Protein AF-A0A7V9KX19-F1 (afdb_monomer)

Structure (mmCIF, N/CA/C/O backbone):
data_AF-A0A7V9KX19-F1
#
_entry.id   AF-A0A7V9KX19-F1
#
loop_
_atom_site.group_PDB
_atom_site.id
_atom_site.type_symbol
_atom_site.label_atom_id
_atom_site.label_alt_id
_atom_site.label_comp_id
_atom_site.label_asym_id
_atom_site.label_entity_id
_atom_site.label_seq_id
_atom_site.pdbx_PDB_ins_code
_atom_site.Cartn_x
_atom_site.Cartn_y
_atom_site.Cartn_z
_atom_site.occupancy
_atom_site.B_iso_or_equiv
_atom_site.auth_seq_id
_atom_site.auth_comp_id
_atom_site.auth_asym_id
_atom_site.auth_atom_id
_atom_site.pdbx_PDB_model_num
ATOM 1 N N . GLY A 1 1 ? -3.740 -4.581 -0.860 1.00 84.00 1 GLY A N 1
ATOM 2 C CA . GLY A 1 1 ? -3.094 -3.349 -1.350 1.00 84.00 1 GLY A CA 1
ATOM 3 C C . GLY A 1 1 ? -3.433 -3.096 -2.809 1.00 84.00 1 GLY A C 1
ATOM 4 O O . GLY A 1 1 ? -3.715 -4.047 -3.526 1.00 84.00 1 GLY A O 1
ATOM 5 N N . LEU A 1 2 ? -3.385 -1.835 -3.253 1.00 88.94 2 LEU A N 1
ATOM 6 C CA . LEU A 1 2 ? -3.497 -1.428 -4.664 1.00 88.94 2 LEU A CA 1
ATOM 7 C C . LEU A 1 2 ? -2.198 -0.797 -5.171 1.00 88.94 2 LEU A C 1
ATOM 9 O O . LEU A 1 2 ? -1.559 -0.009 -4.465 1.00 88.94 2 LEU A O 1
ATOM 13 N N . GLY A 1 3 ? -1.866 -1.073 -6.432 1.00 88.00 3 GLY A N 1
ATOM 14 C CA . GLY A 1 3 ? -0.750 -0.460 -7.148 1.00 88.00 3 GLY A CA 1
ATOM 15 C C . GLY A 1 3 ? 0.585 -1.088 -6.766 1.00 88.00 3 GLY A C 1
ATOM 16 O O . GLY A 1 3 ? 0.756 -2.299 -6.886 1.00 88.00 3 GLY A O 1
ATOM 17 N N . LEU A 1 4 ? 1.532 -0.269 -6.295 1.00 82.56 4 LEU A N 1
ATOM 18 C CA . LEU A 1 4 ? 2.910 -0.690 -6.004 1.00 82.56 4 LEU A CA 1
ATOM 19 C C . LEU A 1 4 ? 2.999 -1.964 -5.158 1.00 82.56 4 LEU A C 1
ATOM 21 O O . LEU A 1 4 ? 3.836 -2.820 -5.422 1.00 82.56 4 LEU A O 1
ATOM 25 N N . ASP A 1 5 ? 2.156 -2.076 -4.137 1.00 74.50 5 ASP A N 1
ATOM 26 C CA . ASP A 1 5 ? 2.143 -3.215 -3.222 1.00 74.50 5 ASP A CA 1
ATOM 27 C C . ASP A 1 5 ? 1.736 -4.517 -3.921 1.00 74.50 5 ASP A C 1
ATOM 29 O O . ASP A 1 5 ? 2.434 -5.522 -3.820 1.00 74.50 5 ASP A O 1
ATOM 33 N N . ALA A 1 6 ? 0.678 -4.475 -4.731 1.00 78.56 6 ALA A N 1
ATOM 34 C CA . ALA A 1 6 ? 0.243 -5.615 -5.531 1.00 78.56 6 ALA A CA 1
ATOM 35 C C . ALA A 1 6 ? 1.259 -5.964 -6.628 1.00 78.56 6 ALA A C 1
ATOM 37 O O . ALA A 1 6 ? 1.573 -7.132 -6.845 1.00 78.56 6 ALA A O 1
ATOM 38 N N . GLU A 1 7 ? 1.852 -4.960 -7.278 1.00 81.25 7 GLU A N 1
ATOM 39 C CA . GLU A 1 7 ? 2.906 -5.169 -8.274 1.00 81.25 7 GLU A CA 1
ATOM 40 C C . GLU A 1 7 ? 4.180 -5.776 -7.655 1.00 81.25 7 GLU A C 1
ATOM 42 O O . GLU A 1 7 ? 4.881 -6.576 -8.285 1.00 81.25 7 GLU A O 1
ATOM 47 N N . LEU A 1 8 ? 4.486 -5.405 -6.409 1.00 76.88 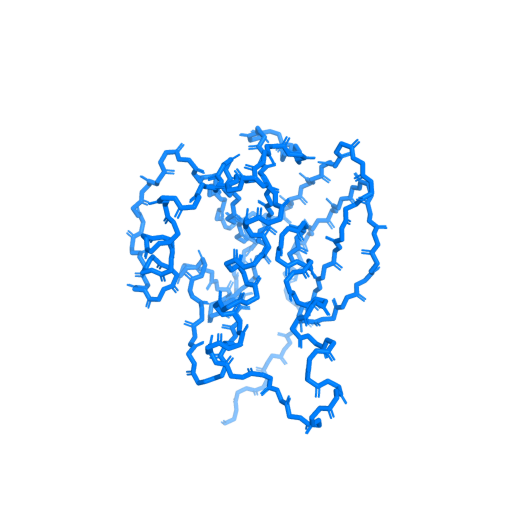8 LEU A N 1
ATOM 48 C CA . LEU A 1 8 ? 5.580 -5.966 -5.630 1.00 76.88 8 LEU A CA 1
ATOM 49 C C . LEU A 1 8 ? 5.288 -7.417 -5.244 1.00 76.88 8 LEU A C 1
ATOM 51 O O . LEU A 1 8 ? 6.144 -8.263 -5.499 1.00 76.88 8 LEU A O 1
ATOM 55 N N . VAL A 1 9 ? 4.097 -7.714 -4.712 1.00 70.31 9 VAL A N 1
ATOM 56 C CA . VAL A 1 9 ? 3.646 -9.083 -4.403 1.00 70.31 9 VAL A CA 1
ATOM 57 C C . VAL A 1 9 ? 3.730 -9.963 -5.649 1.00 70.31 9 VAL A C 1
ATOM 59 O O . VAL A 1 9 ? 4.424 -10.976 -5.620 1.00 70.31 9 VAL A O 1
ATOM 62 N N . ARG A 1 10 ? 3.177 -9.523 -6.789 1.00 74.12 10 ARG A N 1
ATOM 63 C CA . ARG A 1 10 ? 3.265 -10.241 -8.075 1.00 74.12 10 ARG A CA 1
ATOM 64 C C . ARG A 1 10 ? 4.695 -10.616 -8.453 1.00 74.12 10 ARG A C 1
ATOM 66 O O . ARG A 1 10 ? 4.959 -11.749 -8.864 1.00 74.12 10 ARG A O 1
ATOM 73 N N . ARG A 1 11 ? 5.632 -9.665 -8.345 1.00 75.56 11 ARG A N 1
ATOM 74 C CA . ARG A 1 11 ? 7.041 -9.902 -8.696 1.00 75.56 11 ARG A CA 1
ATOM 75 C C . ARG A 1 11 ? 7.758 -10.788 -7.686 1.00 75.56 11 ARG A C 1
ATOM 77 O O . ARG A 1 11 ? 8.582 -11.603 -8.088 1.00 75.56 11 ARG A O 1
ATOM 84 N N . VAL A 1 12 ? 7.473 -10.627 -6.399 1.00 71.19 12 VAL A N 1
ATOM 85 C CA . VAL A 1 12 ? 8.058 -11.451 -5.337 1.00 71.19 12 VAL A CA 1
ATOM 86 C C . VAL A 1 12 ? 7.555 -12.891 -5.467 1.00 71.19 12 VAL A C 1
ATOM 88 O O . VAL A 1 12 ? 8.367 -13.812 -5.506 1.00 71.19 12 VAL A O 1
ATOM 91 N N . ASP A 1 13 ? 6.260 -13.105 -5.673 1.00 70.06 13 ASP A N 1
ATOM 92 C CA . ASP A 1 13 ? 5.693 -14.438 -5.885 1.00 70.06 13 ASP A CA 1
ATOM 93 C C . ASP A 1 13 ? 6.255 -15.131 -7.124 1.00 70.06 13 ASP A C 1
ATOM 95 O O . ASP A 1 13 ? 6.544 -16.328 -7.082 1.00 70.06 13 ASP A O 1
ATOM 99 N N . ALA A 1 14 ? 6.475 -14.393 -8.217 1.00 74.06 14 ALA A N 1
ATOM 100 C CA . ALA A 1 14 ? 7.129 -14.938 -9.405 1.00 74.06 14 ALA A CA 1
ATOM 101 C C . ALA A 1 14 ? 8.527 -15.509 -9.088 1.00 74.06 14 ALA A C 1
ATOM 103 O O . ALA A 1 14 ? 8.847 -16.606 -9.537 1.00 74.06 14 ALA A O 1
ATOM 104 N N . LE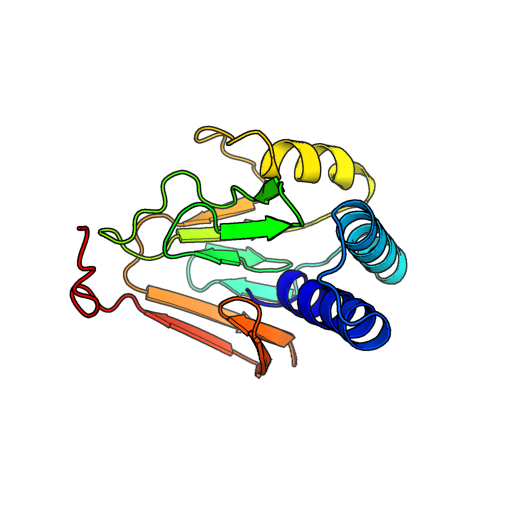U A 1 15 ? 9.316 -14.830 -8.244 1.00 67.69 15 LEU A N 1
ATOM 105 C CA . LEU A 1 15 ? 10.629 -15.312 -7.783 1.00 67.69 15 LEU A CA 1
ATOM 106 C C . LEU A 1 15 ? 10.514 -16.523 -6.837 1.00 67.69 15 LEU A C 1
ATOM 108 O O . LEU A 1 15 ? 11.377 -17.403 -6.816 1.00 67.69 15 LEU A O 1
ATOM 112 N N . GLY A 1 16 ? 9.455 -16.572 -6.026 1.00 57.94 16 GLY A N 1
ATOM 113 C CA . GLY A 1 16 ? 9.200 -17.667 -5.089 1.00 57.94 16 GLY A CA 1
ATOM 114 C C . GLY A 1 16 ? 8.796 -18.966 -5.785 1.00 57.94 16 GLY A C 1
ATOM 115 O O . GLY A 1 16 ? 9.258 -20.041 -5.399 1.00 57.94 16 GLY A O 1
ATOM 116 N N . ARG A 1 17 ? 7.994 -18.878 -6.855 1.00 60.38 17 ARG A N 1
ATOM 117 C CA . ARG A 1 17 ? 7.554 -20.040 -7.647 1.00 60.38 17 ARG A CA 1
ATOM 118 C C . ARG A 1 17 ? 8.710 -20.771 -8.332 1.00 60.38 17 ARG A C 1
ATOM 120 O O . ARG A 1 17 ? 8.654 -21.989 -8.449 1.00 60.38 17 ARG A O 1
ATOM 127 N N . GLU A 1 18 ? 9.769 -20.062 -8.717 1.00 59.50 18 GLU A N 1
ATOM 128 C CA . GLU A 1 18 ? 10.971 -20.669 -9.310 1.00 59.50 18 GLU A CA 1
ATOM 129 C C . GLU A 1 18 ? 11.811 -21.458 -8.292 1.00 59.50 18 GLU A C 1
ATOM 131 O O . GLU A 1 18 ? 12.472 -22.430 -8.650 1.00 59.50 18 GLU A O 1
ATOM 136 N N . SER A 1 19 ? 11.781 -21.063 -7.015 1.00 58.94 19 SER A N 1
ATOM 137 C CA . SER A 1 19 ? 12.612 -21.656 -5.954 1.00 58.94 19 SER A CA 1
ATOM 138 C C . SER A 1 19 ? 11.848 -22.560 -4.978 1.00 58.94 19 SER A C 1
ATOM 140 O O . SER A 1 19 ? 12.466 -23.218 -4.139 1.00 58.94 19 SER A O 1
ATOM 142 N N . GLY A 1 20 ? 10.512 -22.586 -5.051 1.00 60.50 20 GLY A N 1
ATOM 143 C CA . GLY A 1 20 ? 9.637 -23.317 -4.128 1.00 60.50 20 GLY A CA 1
ATOM 144 C C . GLY A 1 20 ? 9.647 -22.780 -2.690 1.00 60.50 20 GLY A C 1
ATOM 145 O O . GLY A 1 20 ? 9.128 -23.434 -1.786 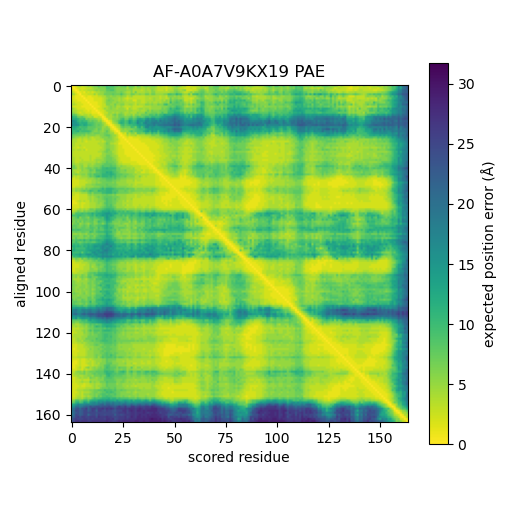1.00 60.50 20 GLY A O 1
ATOM 146 N N . ARG A 1 21 ? 10.257 -21.612 -2.444 1.00 62.00 21 ARG A N 1
ATOM 147 C CA . ARG A 1 21 ? 10.392 -20.993 -1.116 1.00 62.00 21 ARG A CA 1
ATOM 148 C C . ARG A 1 21 ? 9.913 -19.549 -1.167 1.00 62.00 21 ARG A C 1
ATOM 150 O O . ARG A 1 21 ? 10.157 -18.849 -2.146 1.00 62.00 21 ARG A O 1
ATOM 157 N N . ARG A 1 22 ? 9.285 -19.078 -0.081 1.00 63.94 22 ARG A N 1
ATOM 158 C CA . ARG A 1 22 ? 8.980 -17.648 0.076 1.00 63.94 22 ARG A CA 1
ATOM 159 C C . ARG A 1 22 ? 10.286 -16.841 -0.024 1.00 63.94 22 ARG A C 1
ATOM 161 O O . ARG A 1 22 ? 11.234 -17.168 0.698 1.00 63.94 22 ARG A O 1
ATOM 168 N N . PRO A 1 23 ? 10.366 -15.828 -0.904 1.00 66.69 23 PRO A N 1
ATOM 169 C CA . PRO A 1 23 ? 11.559 -15.000 -1.030 1.00 66.69 23 PRO A CA 1
ATOM 170 C C . PRO A 1 23 ? 11.872 -14.280 0.284 1.00 66.69 23 PRO A C 1
ATOM 172 O O . PRO A 1 23 ? 10.971 -13.799 0.966 1.00 66.69 23 PRO A O 1
ATOM 175 N N . GLY A 1 24 ? 13.155 -14.217 0.644 1.00 71.88 24 GLY A N 1
ATOM 176 C CA . GLY A 1 24 ? 13.607 -1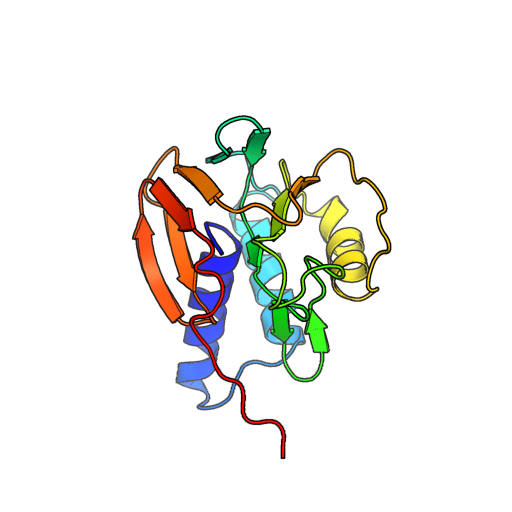3.530 1.856 1.00 71.88 24 GLY A CA 1
ATOM 177 C C . GLY A 1 24 ? 13.681 -12.008 1.704 1.00 71.88 24 GLY A C 1
ATOM 178 O O . GLY A 1 24 ? 13.532 -11.458 0.611 1.00 71.88 24 GLY A O 1
ATOM 179 N N . ASP A 1 25 ? 14.004 -11.326 2.798 1.00 75.38 25 ASP A N 1
ATOM 180 C CA . ASP A 1 25 ? 13.917 -9.867 2.939 1.00 75.38 25 ASP A CA 1
ATOM 181 C C . ASP A 1 25 ? 14.740 -9.102 1.908 1.00 75.38 25 ASP A C 1
ATOM 183 O O . ASP A 1 25 ? 14.295 -8.102 1.343 1.00 75.38 25 ASP A O 1
ATOM 187 N N . LEU A 1 26 ? 15.925 -9.620 1.583 1.00 80.00 26 LEU A N 1
ATOM 188 C CA . LEU A 1 26 ? 16.788 -9.046 0.555 1.00 80.00 26 LEU A CA 1
ATOM 189 C C . LEU A 1 26 ? 16.143 -9.095 -0.834 1.00 80.00 26 LEU A C 1
ATOM 191 O O . LEU A 1 26 ? 16.291 -8.148 -1.604 1.00 80.00 26 LEU A O 1
ATOM 195 N N . ALA A 1 27 ? 15.417 -10.168 -1.158 1.00 80.00 27 ALA A N 1
ATOM 196 C CA . ALA A 1 27 ? 14.733 -10.294 -2.440 1.00 80.00 27 ALA A CA 1
ATOM 197 C C . ALA A 1 27 ? 13.565 -9.305 -2.539 1.00 80.00 27 ALA A C 1
ATOM 199 O O . ALA A 1 27 ? 13.399 -8.668 -3.581 1.00 80.00 27 ALA A O 1
ATOM 200 N N . PHE A 1 28 ? 12.815 -9.112 -1.452 1.00 78.19 28 PHE A N 1
ATOM 201 C CA . PHE A 1 28 ? 11.757 -8.105 -1.372 1.00 78.19 28 PHE A CA 1
ATOM 202 C C . PHE A 1 28 ? 12.315 -6.686 -1.559 1.00 78.19 28 PHE A C 1
ATOM 204 O O . PHE A 1 28 ? 11.904 -5.975 -2.478 1.00 78.19 28 PHE A O 1
ATOM 211 N N . VAL A 1 29 ? 13.325 -6.302 -0.768 1.00 82.19 29 VAL A N 1
ATOM 212 C CA . VAL A 1 29 ? 13.966 -4.976 -0.844 1.00 82.19 29 VAL A CA 1
ATOM 213 C C . VAL A 1 29 ? 14.571 -4.730 -2.228 1.00 82.19 29 VAL A C 1
ATOM 215 O O . VAL A 1 29 ? 14.373 -3.661 -2.807 1.00 82.19 29 VAL A O 1
ATOM 218 N N . ALA A 1 30 ? 15.264 -5.718 -2.802 1.00 85.38 30 ALA A N 1
ATOM 219 C CA . ALA A 1 30 ? 15.839 -5.610 -4.141 1.00 85.38 30 ALA A CA 1
ATOM 220 C C . ALA A 1 30 ? 14.769 -5.501 -5.237 1.00 85.38 30 ALA A C 1
ATOM 222 O O . ALA A 1 30 ? 14.992 -4.846 -6.256 1.00 85.38 30 ALA A O 1
ATOM 223 N N . THR A 1 31 ? 13.617 -6.150 -5.066 1.00 85.12 31 THR A N 1
ATOM 224 C CA . THR A 1 31 ? 12.499 -6.058 -6.015 1.00 85.12 31 THR A CA 1
ATOM 225 C C . THR A 1 31 ? 11.857 -4.681 -5.948 1.00 85.12 31 THR A C 1
ATOM 227 O O . THR A 1 31 ? 11.709 -4.046 -6.988 1.00 85.12 31 THR A O 1
ATOM 230 N N . LEU A 1 32 ? 11.594 -4.164 -4.747 1.00 82.12 32 LEU A N 1
ATOM 231 C CA . LEU A 1 32 ? 11.053 -2.821 -4.551 1.00 82.12 32 LEU A CA 1
ATOM 232 C C . LEU A 1 32 ? 12.001 -1.723 -5.070 1.00 82.12 32 LEU A C 1
ATOM 234 O O . LEU A 1 32 ? 11.562 -0.779 -5.726 1.00 82.12 32 LEU A O 1
ATOM 238 N N . ALA A 1 33 ? 13.313 -1.865 -4.858 1.00 85.69 33 ALA A N 1
ATOM 239 C CA . ALA A 1 33 ? 14.309 -0.942 -5.402 1.00 85.69 33 ALA A CA 1
ATOM 240 C C . ALA A 1 33 ? 14.352 -0.968 -6.943 1.00 85.69 33 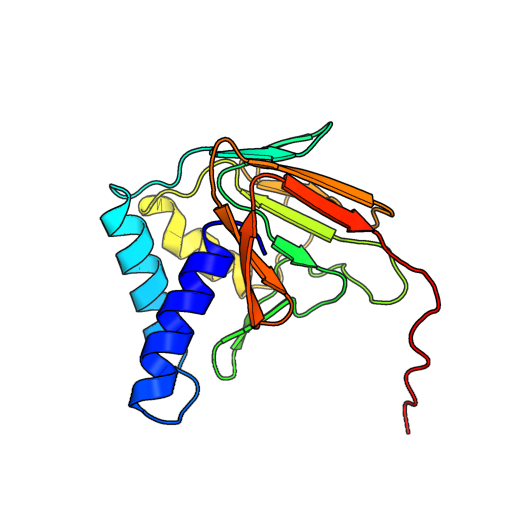ALA A C 1
ATOM 242 O O . ALA A 1 33 ? 14.410 0.087 -7.580 1.00 85.69 33 ALA A O 1
ATOM 243 N N . ARG A 1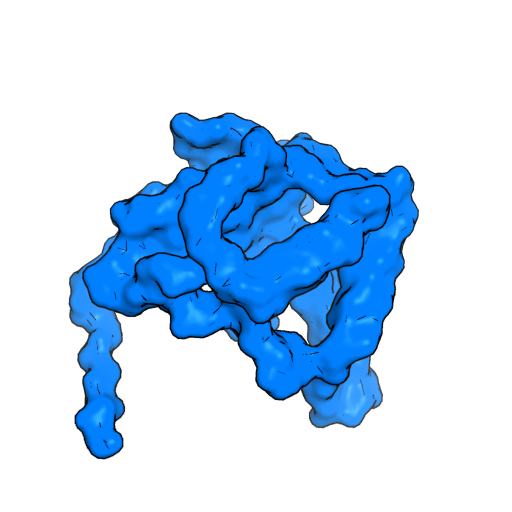 34 ? 14.282 -2.159 -7.557 1.00 86.88 34 ARG A N 1
ATOM 244 C CA . ARG A 1 34 ? 14.200 -2.313 -9.022 1.00 86.88 34 ARG A CA 1
ATOM 245 C C . ARG A 1 34 ? 12.923 -1.701 -9.586 1.00 86.88 34 ARG A C 1
ATOM 247 O O . ARG A 1 34 ? 12.975 -1.033 -10.613 1.00 86.88 34 ARG A O 1
ATOM 254 N N . LEU A 1 35 ? 11.813 -1.875 -8.880 1.00 85.38 35 LEU A N 1
ATOM 255 C CA . LEU A 1 35 ? 10.522 -1.268 -9.178 1.00 85.38 35 LEU A CA 1
ATOM 256 C C . LEU A 1 35 ? 10.592 0.259 -9.193 1.00 85.38 35 LEU A C 1
ATOM 258 O O . LEU A 1 35 ? 10.218 0.886 -10.183 1.00 85.38 35 LEU A O 1
ATOM 262 N N . LEU A 1 36 ? 11.151 0.852 -8.136 1.00 85.06 36 LEU A N 1
ATOM 263 C CA . LEU A 1 36 ? 11.400 2.291 -8.072 1.00 85.06 36 LEU A CA 1
ATOM 264 C C . LEU A 1 36 ? 12.277 2.765 -9.231 1.00 85.06 36 LEU A C 1
ATOM 266 O O . LEU A 1 36 ? 11.985 3.794 -9.834 1.00 85.06 36 LEU A O 1
ATOM 270 N N . ALA A 1 37 ? 13.351 2.038 -9.548 1.00 87.19 37 ALA A N 1
ATOM 271 C CA . ALA A 1 37 ? 14.258 2.397 -10.634 1.00 87.19 37 ALA A CA 1
ATOM 272 C C . ALA A 1 37 ? 13.574 2.342 -12.011 1.00 87.19 37 ALA A C 1
ATOM 274 O O . ALA A 1 37 ? 13.752 3.263 -12.807 1.00 87.19 37 ALA A O 1
ATOM 275 N N . ALA A 1 38 ? 12.755 1.315 -12.264 1.00 87.25 38 ALA A N 1
ATOM 276 C CA . ALA A 1 38 ? 11.991 1.165 -13.502 1.00 87.25 38 ALA A CA 1
ATOM 277 C C . ALA A 1 38 ? 11.003 2.323 -13.727 1.00 87.25 38 ALA A C 1
ATOM 279 O O . ALA A 1 38 ? 10.792 2.739 -14.861 1.00 87.25 38 ALA A O 1
ATOM 280 N N . HIS A 1 39 ? 10.487 2.912 -12.647 1.00 83.62 39 HIS A N 1
ATOM 281 C CA . HIS A 1 39 ? 9.611 4.085 -12.681 1.00 83.62 39 HIS A CA 1
ATOM 282 C C . HIS A 1 39 ? 10.386 5.419 -12.622 1.00 83.62 39 HIS A C 1
ATOM 284 O O . HIS A 1 39 ? 9.893 6.441 -12.150 1.00 83.62 39 HIS A O 1
ATOM 290 N N . GLY A 1 40 ? 11.651 5.440 -13.059 1.00 84.44 40 GLY A N 1
ATOM 291 C CA . GLY A 1 40 ? 12.466 6.661 -13.071 1.00 84.44 40 GLY A CA 1
ATOM 292 C C . GLY A 1 40 ? 12.792 7.199 -11.672 1.00 84.44 40 GLY A C 1
ATOM 293 O O . GLY A 1 40 ? 13.032 8.393 -11.491 1.00 84.44 40 GLY A O 1
ATOM 294 N N . GLY A 1 41 ? 12.776 6.332 -10.659 1.00 85.50 41 GLY A N 1
ATOM 295 C CA . GLY A 1 41 ? 13.060 6.677 -9.269 1.00 85.50 41 GLY A CA 1
ATOM 296 C C . GLY A 1 41 ? 11.908 7.368 -8.540 1.00 85.50 41 GLY A C 1
ATOM 297 O O . GLY A 1 41 ? 12.148 7.933 -7.465 1.00 85.50 41 GLY A O 1
ATOM 298 N N . ARG A 1 42 ? 10.690 7.359 -9.094 1.00 84.69 42 ARG A N 1
ATOM 299 C CA . ARG A 1 42 ? 9.504 7.950 -8.466 1.00 84.69 42 ARG A CA 1
ATOM 300 C C . ARG A 1 42 ? 8.225 7.193 -8.820 1.00 84.69 42 ARG A C 1
ATOM 302 O O . ARG A 1 42 ? 8.027 6.837 -9.969 1.00 84.69 42 ARG A O 1
ATOM 309 N N . PHE A 1 43 ? 7.337 7.037 -7.849 1.00 83.75 43 PHE A N 1
ATOM 310 C CA . PHE A 1 43 ? 5.935 6.727 -8.118 1.00 83.75 43 PHE A CA 1
ATOM 311 C C . PHE A 1 43 ? 5.120 8.013 -8.067 1.00 83.75 43 PHE A C 1
ATOM 313 O O . PHE A 1 43 ? 5.221 8.769 -7.094 1.00 83.75 43 PHE A O 1
ATOM 320 N N . GLU A 1 44 ? 4.384 8.256 -9.147 1.00 83.19 44 GLU A N 1
ATOM 321 C CA . GLU A 1 44 ? 3.448 9.367 -9.280 1.00 83.19 44 GLU A CA 1
ATOM 322 C C . GLU A 1 44 ? 2.080 8.974 -8.727 1.00 83.19 44 GLU A C 1
ATOM 324 O O . GLU A 1 44 ? 1.752 7.794 -8.604 1.00 83.19 44 GLU A O 1
ATOM 329 N N . GLU A 1 45 ? 1.288 9.986 -8.402 1.00 90.19 45 GLU A N 1
ATOM 330 C CA . GLU A 1 45 ? -0.096 9.819 -7.987 1.00 90.19 45 GLU A CA 1
ATOM 331 C C . GLU A 1 45 ? -0.926 9.245 -9.137 1.00 90.19 45 GLU A C 1
ATOM 333 O O . GLU A 1 45 ? -1.072 9.906 -10.163 1.00 90.19 45 GLU A O 1
ATOM 338 N N . THR A 1 46 ? -1.481 8.049 -8.960 1.00 92.50 46 THR A N 1
ATOM 339 C CA . THR A 1 46 ? -2.318 7.348 -9.957 1.00 92.50 46 THR A CA 1
ATOM 340 C C . THR A 1 46 ? -3.657 6.884 -9.385 1.00 92.50 46 THR A C 1
ATOM 342 O O . THR A 1 46 ? -4.496 6.355 -10.110 1.00 92.50 46 THR A O 1
ATOM 345 N N . LEU A 1 47 ? -3.861 7.094 -8.083 1.00 95.25 47 LEU A N 1
ATOM 346 C CA . LEU A 1 47 ? -5.064 6.740 -7.350 1.00 95.25 47 LEU A CA 1
ATOM 347 C C . LEU A 1 47 ? -5.729 7.997 -6.797 1.00 95.25 47 LEU A C 1
ATOM 349 O O . LEU A 1 47 ? -5.048 8.941 -6.384 1.00 95.25 47 LEU A O 1
ATOM 353 N N . THR A 1 48 ? -7.052 7.965 -6.698 1.00 96.75 48 THR A N 1
ATOM 354 C CA . THR A 1 48 ? -7.861 8.946 -5.978 1.00 96.75 48 THR A CA 1
ATOM 355 C C . THR A 1 48 ? -8.582 8.247 -4.834 1.00 96.75 48 THR A C 1
ATOM 357 O O . THR A 1 48 ? -9.438 7.397 -5.048 1.00 96.75 48 THR A O 1
ATOM 360 N N . ILE A 1 49 ? -8.244 8.613 -3.601 1.00 96.00 49 ILE A N 1
ATOM 361 C CA . ILE A 1 49 ? -8.949 8.164 -2.400 1.00 96.00 49 ILE A CA 1
ATOM 362 C C . ILE A 1 49 ? -10.096 9.138 -2.173 1.00 96.00 49 ILE A C 1
ATOM 364 O O . ILE A 1 49 ? -9.865 10.330 -1.910 1.00 96.00 49 ILE A O 1
ATOM 368 N N . LEU A 1 50 ? -11.330 8.649 -2.279 1.00 93.69 50 LEU A N 1
ATOM 369 C CA . LEU A 1 50 ? -12.503 9.513 -2.209 1.00 93.69 50 LEU A CA 1
ATOM 370 C C . LEU A 1 50 ? -12.539 10.276 -0.876 1.00 93.69 50 LEU A C 1
ATOM 372 O O . LEU A 1 50 ? -12.379 9.715 0.206 1.00 93.69 50 LEU A O 1
ATOM 376 N N . GLY A 1 51 ? -12.685 11.600 -0.969 1.00 92.81 51 GLY A N 1
ATOM 377 C CA . GLY A 1 51 ? -12.700 12.505 0.184 1.00 92.81 51 GLY A CA 1
ATOM 378 C C . GLY A 1 51 ? -11.342 12.774 0.847 1.00 92.81 51 GLY A C 1
ATOM 379 O O . GLY A 1 51 ? -11.303 13.532 1.814 1.00 92.81 51 GLY A O 1
ATOM 380 N N . ARG A 1 52 ? -10.229 12.197 0.363 1.00 92.31 52 ARG A N 1
ATOM 381 C CA . ARG A 1 52 ? -8.892 12.361 0.978 1.00 92.31 52 ARG A CA 1
ATOM 382 C C . ARG A 1 52 ? -7.809 12.871 0.030 1.00 92.31 52 ARG A C 1
ATOM 384 O O . ARG A 1 52 ? -6.844 13.466 0.502 1.00 92.31 52 ARG A O 1
ATOM 391 N N . GLY A 1 53 ? -7.970 12.683 -1.278 1.00 93.56 53 GLY A N 1
ATOM 392 C CA . GLY A 1 53 ? -7.043 13.190 -2.291 1.00 93.56 53 GLY A CA 1
ATOM 393 C C . GLY A 1 53 ? -6.299 12.083 -3.028 1.00 93.56 53 GLY A C 1
ATOM 394 O O . GLY A 1 53 ? -6.751 10.942 -3.080 1.00 93.56 53 GLY A O 1
ATOM 395 N N . ARG A 1 54 ? -5.173 12.438 -3.647 1.00 95.06 54 ARG A N 1
ATOM 396 C CA . ARG A 1 54 ? -4.449 11.543 -4.549 1.00 95.06 54 ARG A CA 1
ATOM 397 C C . ARG A 1 54 ? -3.384 10.711 -3.839 1.00 95.06 54 ARG A C 1
ATOM 399 O O . ARG A 1 54 ? -2.840 11.125 -2.818 1.00 95.06 54 ARG A O 1
ATOM 406 N N . ALA A 1 55 ? -3.085 9.539 -4.391 1.00 93.62 55 ALA A N 1
ATOM 407 C CA . ALA A 1 55 ? -2.057 8.636 -3.891 1.00 93.62 55 ALA A CA 1
ATOM 408 C C . ALA A 1 55 ? -1.322 7.909 -5.020 1.00 93.62 55 ALA A C 1
ATOM 410 O O . ALA A 1 55 ? -1.860 7.697 -6.104 1.00 93.62 55 ALA A O 1
ATOM 411 N N . ALA A 1 56 ? -0.079 7.515 -4.760 1.00 91.44 56 ALA A N 1
ATOM 412 C CA . ALA A 1 56 ? 0.718 6.702 -5.672 1.00 91.44 56 ALA A CA 1
ATOM 413 C C . ALA A 1 56 ? 0.390 5.206 -5.556 1.00 91.44 56 ALA A C 1
ATOM 415 O O . ALA A 1 56 ? 0.461 4.473 -6.535 1.00 91.44 56 ALA A O 1
ATOM 416 N N . PHE A 1 57 ? 0.059 4.753 -4.348 1.00 90.81 57 PHE A N 1
ATOM 417 C CA . PHE A 1 57 ? -0.404 3.401 -4.044 1.00 90.81 57 PHE A CA 1
ATOM 418 C C . PHE A 1 57 ? -1.143 3.409 -2.702 1.00 90.81 57 PHE A C 1
ATOM 420 O O . PHE A 1 57 ? -1.047 4.381 -1.947 1.00 90.81 57 PHE A O 1
ATOM 427 N N . ALA A 1 58 ? -1.866 2.331 -2.402 1.00 91.06 58 ALA A N 1
ATOM 428 C CA . ALA A 1 58 ? -2.706 2.240 -1.213 1.00 91.06 58 ALA A CA 1
ATOM 429 C C . ALA A 1 58 ? -2.545 0.896 -0.494 1.00 91.06 58 ALA A C 1
ATOM 431 O O . ALA A 1 58 ? -2.631 -0.171 -1.103 1.00 91.06 58 ALA A O 1
ATOM 432 N N . LEU A 1 59 ? -2.351 0.957 0.821 1.00 89.31 59 LEU A N 1
ATOM 433 C CA . LEU A 1 59 ? -2.274 -0.189 1.722 1.00 89.31 59 LEU A CA 1
ATOM 434 C C . LEU A 1 59 ? -3.461 -0.114 2.680 1.00 89.31 59 LEU A C 1
ATOM 436 O O . LEU A 1 59 ? -3.476 0.748 3.554 1.00 89.31 59 LEU A O 1
ATOM 440 N N . VAL A 1 60 ? -4.457 -0.976 2.481 1.00 88.31 60 VAL A N 1
ATOM 441 C CA . VAL A 1 60 ? -5.642 -1.082 3.347 1.00 88.31 60 VAL A CA 1
ATOM 442 C C . VAL A 1 60 ? -5.460 -2.279 4.268 1.00 88.31 60 VAL A C 1
ATOM 444 O O . VAL A 1 60 ? -5.213 -3.374 3.765 1.00 88.31 60 VAL A O 1
ATOM 447 N N . ALA A 1 61 ? -5.561 -2.067 5.577 1.00 84.50 61 ALA A N 1
ATOM 448 C CA . ALA A 1 61 ? -5.329 -3.050 6.626 1.00 84.50 61 ALA A CA 1
ATOM 449 C C . ALA A 1 61 ? -6.521 -3.106 7.591 1.00 84.50 61 ALA A C 1
ATOM 451 O O . ALA A 1 61 ? -7.096 -2.076 7.918 1.00 84.50 61 ALA A O 1
ATOM 452 N N . ASN A 1 62 ? -6.848 -4.293 8.094 1.00 78.38 62 ASN A N 1
ATOM 453 C CA . ASN A 1 62 ? -7.786 -4.501 9.208 1.00 78.38 62 ASN A CA 1
ATOM 454 C C . ASN A 1 62 ? -7.072 -4.996 10.487 1.00 78.38 62 ASN A C 1
ATOM 456 O O . ASN A 1 62 ? -7.711 -5.291 11.493 1.00 78.38 62 ASN A O 1
ATOM 460 N N . GLY A 1 63 ? -5.740 -5.106 10.459 1.00 68.56 63 GLY A N 1
ATOM 461 C CA . GLY A 1 63 ? -4.927 -5.590 11.570 1.00 68.56 63 GLY A CA 1
ATOM 462 C C . GLY A 1 63 ? -3.439 -5.271 11.404 1.00 68.56 63 GLY A C 1
ATOM 463 O O . GLY A 1 63 ? -2.977 -4.905 10.321 1.00 68.56 63 GLY A O 1
ATOM 464 N N . ASP A 1 64 ? -2.692 -5.406 12.501 1.00 68.50 64 ASP A N 1
ATOM 465 C CA . ASP A 1 64 ? -1.234 -5.258 12.564 1.00 68.50 64 ASP A CA 1
ATOM 466 C C . ASP A 1 64 ? -0.596 -6.557 13.090 1.00 68.50 64 ASP A C 1
ATOM 468 O O . ASP A 1 64 ? -1.054 -7.085 14.109 1.00 68.50 64 ASP A O 1
ATOM 472 N N . PRO A 1 65 ? 0.482 -7.069 12.468 1.00 66.75 65 PRO A N 1
ATOM 473 C CA . PRO A 1 65 ? 1.192 -6.528 11.305 1.00 66.75 65 PRO A CA 1
ATOM 474 C C . PRO A 1 65 ? 0.426 -6.683 9.988 1.00 66.75 65 PRO A C 1
ATOM 476 O O . PRO A 1 65 ? -0.319 -7.638 9.800 1.00 66.75 65 PRO A O 1
ATOM 479 N N . TYR A 1 66 ? 0.680 -5.759 9.057 1.00 70.00 66 TYR A N 1
ATOM 480 C CA . TYR A 1 66 ? 0.062 -5.759 7.727 1.00 70.00 66 TYR A CA 1
ATOM 481 C C . TYR A 1 66 ? 0.470 -6.979 6.896 1.00 70.00 66 TYR A C 1
ATOM 483 O O . TYR A 1 66 ? -0.332 -7.570 6.183 1.00 70.00 66 TYR A O 1
ATOM 491 N N . SER A 1 67 ? 1.757 -7.328 6.953 1.00 71.25 67 SER A N 1
ATOM 492 C CA . SER A 1 67 ? 2.327 -8.485 6.270 1.00 71.25 67 SER A CA 1
ATOM 493 C C . SER A 1 67 ? 3.683 -8.846 6.882 1.00 71.25 67 SER A C 1
ATOM 495 O O . SER A 1 67 ? 4.199 -8.146 7.759 1.00 71.25 67 SER A O 1
ATOM 497 N N . TYR A 1 68 ? 4.280 -9.929 6.393 1.00 69.62 68 TYR A N 1
ATOM 498 C CA . TYR A 1 68 ? 5.610 -10.387 6.772 1.00 69.62 68 TYR A CA 1
ATOM 499 C C . TYR A 1 68 ? 6.497 -10.515 5.542 1.00 69.62 68 TYR A C 1
ATOM 501 O O . TYR A 1 68 ? 6.126 -11.136 4.546 1.00 69.62 68 TYR A O 1
ATOM 509 N N . VAL A 1 69 ? 7.711 -9.992 5.650 1.00 67.25 69 VAL A N 1
ATOM 510 C CA . VAL A 1 69 ? 8.783 -10.232 4.691 1.00 67.25 69 VAL A CA 1
ATOM 511 C C . VAL A 1 69 ? 9.811 -11.100 5.398 1.00 67.25 69 VAL A C 1
ATOM 513 O O . VAL A 1 69 ? 10.448 -10.649 6.341 1.00 67.25 69 VAL A O 1
ATOM 516 N N . GLY A 1 70 ? 9.886 -12.379 5.016 1.00 70.94 70 GLY A N 1
ATOM 517 C CA . GLY A 1 70 ? 10.644 -13.377 5.776 1.00 70.94 70 GLY A CA 1
ATOM 518 C C . GLY A 1 70 ? 10.234 -13.391 7.261 1.00 70.94 70 GLY A C 1
ATOM 519 O O . GLY A 1 70 ? 9.045 -13.552 7.542 1.00 70.94 70 GLY A O 1
ATOM 520 N N . PRO A 1 71 ? 11.173 -13.257 8.221 1.00 67.88 71 PRO A N 1
ATOM 521 C CA . PRO A 1 71 ? 10.860 -13.162 9.649 1.00 67.88 71 PRO A CA 1
ATOM 522 C C . PRO A 1 71 ? 10.470 -11.742 10.105 1.00 67.88 71 PRO A C 1
ATOM 524 O O . PRO A 1 71 ? 10.190 -11.544 11.287 1.00 67.88 71 PRO A O 1
ATOM 527 N N . LEU A 1 72 ? 10.499 -10.749 9.214 1.00 67.12 72 LEU A N 1
ATOM 528 C CA . LEU A 1 72 ? 10.376 -9.337 9.550 1.00 67.12 72 LEU A CA 1
ATOM 529 C C . LEU A 1 72 ? 8.920 -8.856 9.404 1.00 67.12 72 LEU A C 1
ATOM 531 O O . LEU A 1 72 ? 8.394 -8.843 8.285 1.00 67.12 72 LEU A O 1
ATOM 535 N N . PRO A 1 73 ? 8.247 -8.455 10.500 1.00 71.94 73 PRO A N 1
ATOM 536 C CA . PRO A 1 73 ? 6.907 -7.887 10.417 1.00 71.94 73 PRO A CA 1
ATOM 537 C C . PRO A 1 73 ? 6.948 -6.487 9.795 1.00 71.94 73 PRO A C 1
ATOM 539 O O . PRO A 1 73 ? 7.793 -5.660 10.145 1.00 71.94 73 PRO A O 1
ATOM 542 N N . ILE A 1 74 ? 6.011 -6.217 8.885 1.00 72.00 74 ILE A N 1
ATOM 543 C CA . ILE A 1 74 ? 5.800 -4.891 8.303 1.00 72.00 74 ILE A CA 1
ATOM 544 C C . ILE A 1 74 ? 4.647 -4.205 9.034 1.00 72.00 74 ILE A C 1
ATOM 546 O O . ILE A 1 74 ? 3.499 -4.652 8.986 1.00 72.00 74 ILE A O 1
ATOM 550 N N . HIS A 1 75 ? 4.964 -3.075 9.660 1.00 74.19 75 HIS A N 1
ATOM 551 C CA . HIS A 1 75 ? 4.023 -2.248 10.402 1.00 74.19 75 HIS A CA 1
ATOM 552 C C . HIS A 1 75 ? 3.626 -1.043 9.560 1.00 74.19 75 HIS A C 1
ATOM 554 O O . HIS A 1 75 ? 4.338 -0.040 9.502 1.00 74.19 75 HIS A O 1
ATOM 560 N N . VAL A 1 76 ? 2.495 -1.169 8.871 1.00 67.56 76 VAL A N 1
ATOM 561 C CA . VAL A 1 76 ? 1.947 -0.093 8.038 1.00 67.56 76 VAL A CA 1
ATOM 562 C C . VAL A 1 76 ? 0.928 0.724 8.831 1.00 67.56 76 VAL A C 1
ATOM 564 O O . VAL A 1 76 ? 0.976 1.947 8.793 1.00 67.56 76 VAL A O 1
ATOM 567 N N . ALA A 1 77 ? 0.070 0.053 9.598 1.00 67.56 77 ALA A N 1
ATOM 568 C CA . ALA A 1 77 ? -0.965 0.659 10.425 1.00 67.56 77 ALA A CA 1
ATOM 569 C C . ALA A 1 77 ? -0.878 0.080 11.852 1.00 67.56 77 ALA A C 1
ATOM 571 O O . ALA A 1 77 ? -1.582 -0.872 12.171 1.00 67.56 77 ALA A O 1
ATOM 572 N N . PRO A 1 78 ? 0.028 0.583 12.714 1.00 61.66 78 PRO A N 1
ATOM 573 C CA . PRO A 1 78 ? 0.314 -0.028 14.019 1.00 61.66 78 PRO A CA 1
ATOM 574 C C . PRO A 1 78 ? -0.866 0.019 15.006 1.00 61.66 78 PRO A C 1
ATOM 576 O O . PRO A 1 78 ? -0.880 -0.735 15.987 1.00 61.66 78 PRO A O 1
ATOM 579 N N . ASP A 1 79 ? -1.849 0.881 14.751 1.00 62.41 79 ASP A N 1
ATOM 580 C CA . ASP A 1 79 ? -3.072 1.015 15.541 1.00 62.41 79 ASP A CA 1
ATOM 581 C C . ASP A 1 79 ? -4.233 0.175 14.994 1.00 62.41 79 ASP A C 1
ATOM 583 O O . ASP A 1 79 ? -5.241 0.035 15.683 1.00 62.41 79 ASP A O 1
ATOM 587 N N . ALA A 1 80 ? -4.066 -0.477 13.837 1.00 57.47 80 ALA A N 1
ATOM 588 C CA . ALA A 1 80 ? -5.065 -1.384 13.295 1.00 57.47 80 ALA A CA 1
ATOM 589 C C . ALA A 1 80 ? -5.320 -2.534 14.282 1.00 57.47 80 ALA A C 1
ATOM 591 O O . ALA A 1 80 ? -4.397 -3.190 14.789 1.00 57.47 80 ALA A O 1
ATOM 592 N N . ARG A 1 81 ? -6.594 -2.768 14.585 1.00 63.41 81 ARG A N 1
ATOM 593 C CA . ARG A 1 81 ? -7.076 -3.876 15.413 1.00 63.41 81 ARG A CA 1
ATOM 594 C C . ARG A 1 81 ? -8.235 -4.517 14.668 1.00 63.41 81 ARG A C 1
ATOM 596 O O . ARG A 1 81 ? -9.075 -3.795 14.154 1.00 63.41 81 ARG A O 1
ATOM 603 N N . PHE A 1 82 ? -8.336 -5.843 14.715 1.00 59.03 82 PHE A N 1
ATOM 604 C CA . PHE A 1 82 ? -9.449 -6.575 14.094 1.00 59.03 82 PHE A CA 1
ATOM 605 C C . PHE A 1 82 ? -10.834 -6.189 14.642 1.00 59.03 82 PHE A C 1
ATOM 607 O O . PHE A 1 82 ? -11.845 -6.447 14.001 1.00 59.03 82 PHE A O 1
ATOM 614 N N . GLU A 1 83 ? -10.883 -5.613 15.845 1.00 64.56 83 GLU A N 1
ATOM 615 C CA . GLU A 1 83 ? -12.110 -5.122 16.487 1.00 64.56 83 GLU A CA 1
ATOM 616 C C . GLU A 1 83 ? -12.527 -3.719 16.002 1.00 64.56 83 GLU A C 1
ATOM 618 O O . GLU A 1 83 ? -13.645 -3.281 16.278 1.00 64.56 83 GLU A O 1
ATOM 623 N N . LEU A 1 84 ? -11.627 -3.016 15.310 1.00 74.25 84 LEU A N 1
ATOM 624 C CA . LEU A 1 84 ? -11.840 -1.698 14.716 1.00 74.25 84 LEU A CA 1
ATOM 625 C C . LEU A 1 84 ? -12.131 -1.832 13.212 1.00 74.25 84 LEU A C 1
ATOM 627 O O . LEU A 1 84 ? -12.154 -2.933 12.660 1.00 74.25 84 LEU A O 1
ATOM 631 N N . GLY A 1 85 ? -12.399 -0.702 12.563 1.00 81.06 85 GLY A N 1
ATOM 632 C CA . GLY A 1 85 ? -12.571 -0.606 11.120 1.00 81.06 85 GLY A CA 1
ATOM 633 C C . GLY A 1 85 ? -11.274 -0.772 10.321 1.00 81.06 85 GLY A C 1
ATOM 634 O O . GLY A 1 85 ? -10.274 -1.334 10.766 1.00 81.06 85 GLY A O 1
ATOM 635 N N . LEU A 1 86 ? -11.296 -0.249 9.100 1.00 85.38 86 LEU A N 1
ATOM 636 C CA . LEU A 1 86 ? -10.181 -0.263 8.167 1.00 85.38 86 LEU A CA 1
ATOM 637 C C . LEU A 1 86 ? -9.212 0.887 8.429 1.00 85.38 86 LEU A C 1
ATOM 639 O O . LEU A 1 86 ? -9.601 2.051 8.558 1.00 85.38 86 LEU A O 1
ATOM 643 N N . ASP A 1 87 ? -7.933 0.561 8.342 1.00 88.31 87 ASP A N 1
ATOM 644 C CA . ASP A 1 87 ? -6.843 1.515 8.301 1.00 88.31 87 ASP A CA 1
ATOM 645 C C . ASP A 1 87 ? -6.297 1.609 6.874 1.00 88.31 87 ASP A C 1
ATOM 647 O O . ASP A 1 87 ? -6.134 0.607 6.179 1.00 88.31 87 ASP A O 1
ATOM 651 N N . LEU A 1 88 ? -5.985 2.823 6.423 1.00 87.19 88 LEU A N 1
ATOM 652 C CA . LEU A 1 88 ? -5.348 3.067 5.130 1.00 87.19 88 LEU A CA 1
ATOM 653 C C . LEU A 1 88 ? -4.069 3.855 5.316 1.00 87.19 88 LEU A C 1
ATOM 655 O O . LEU A 1 88 ? -4.059 4.923 5.925 1.00 87.19 88 LEU A O 1
ATOM 659 N N . VAL A 1 89 ? -3.027 3.385 4.644 1.00 88.19 89 VAL A N 1
ATOM 660 C CA . VAL A 1 89 ? -1.802 4.137 4.415 1.00 88.19 89 VAL A CA 1
ATOM 661 C C . VAL A 1 89 ? -1.584 4.280 2.926 1.00 88.19 89 VAL A C 1
ATOM 663 O O . VAL A 1 89 ? -1.402 3.302 2.201 1.00 88.19 89 VAL A O 1
ATOM 666 N N . ALA A 1 90 ? -1.586 5.524 2.466 1.00 90.19 90 ALA A N 1
ATOM 667 C CA . ALA A 1 90 ? -1.477 5.832 1.055 1.00 90.19 90 ALA A CA 1
ATOM 668 C C . ALA A 1 90 ? -0.488 6.975 0.812 1.00 90.19 90 ALA A C 1
ATOM 670 O O . ALA A 1 90 ? -0.825 8.155 0.957 1.00 90.19 90 ALA A O 1
ATOM 671 N N . PRO A 1 91 ? 0.767 6.650 0.473 1.00 88.88 91 PRO A N 1
ATOM 672 C CA . PRO A 1 91 ? 1.752 7.649 0.100 1.00 88.88 91 PRO A CA 1
ATOM 673 C C . PRO A 1 91 ? 1.330 8.400 -1.163 1.00 88.88 91 PRO A C 1
ATOM 675 O O . PRO A 1 91 ? 1.033 7.790 -2.187 1.00 88.88 91 PRO A O 1
ATOM 678 N N . THR A 1 92 ? 1.375 9.731 -1.120 1.00 87.88 92 THR A N 1
ATOM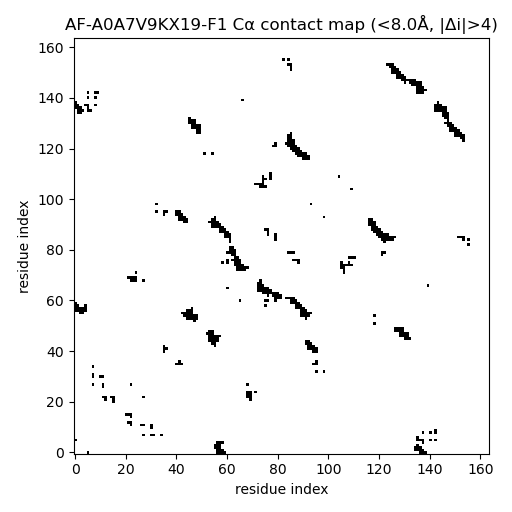 679 C CA . THR A 1 92 ? 1.139 10.591 -2.291 1.00 87.88 92 THR A CA 1
ATOM 680 C C . THR A 1 92 ? 2.279 10.486 -3.292 1.00 87.88 92 THR A C 1
ATOM 682 O O . THR A 1 92 ? 2.095 10.562 -4.497 1.00 87.88 92 THR A O 1
ATOM 685 N N . ARG A 1 93 ? 3.495 10.249 -2.796 1.00 82.81 93 ARG A N 1
ATOM 686 C CA . ARG A 1 93 ? 4.685 10.069 -3.624 1.00 82.81 93 ARG A CA 1
ATOM 687 C C . ARG A 1 93 ? 5.710 9.207 -2.917 1.00 82.81 93 ARG A C 1
ATOM 689 O O . ARG A 1 93 ? 5.962 9.380 -1.724 1.00 82.81 93 ARG A O 1
ATOM 696 N N . LEU A 1 94 ? 6.406 8.378 -3.683 1.00 81.88 94 LEU A N 1
ATOM 697 C CA . LEU A 1 94 ? 7.573 7.644 -3.205 1.00 81.88 94 LEU A CA 1
ATOM 698 C C . LEU A 1 94 ? 8.741 7.894 -4.151 1.00 81.88 94 LEU A C 1
ATOM 700 O O . LEU A 1 94 ? 8.694 7.510 -5.313 1.00 81.88 94 LEU A O 1
ATOM 704 N N . ARG A 1 95 ? 9.789 8.563 -3.661 1.00 85.75 95 ARG A N 1
ATOM 705 C CA . ARG A 1 95 ? 11.024 8.806 -4.422 1.00 85.75 95 ARG A CA 1
ATOM 706 C C . ARG A 1 95 ? 12.140 7.890 -3.936 1.00 85.75 95 ARG A C 1
ATOM 708 O O . ARG A 1 95 ? 12.246 7.641 -2.740 1.00 85.75 95 ARG A O 1
ATOM 715 N N . MET A 1 96 ? 13.064 7.524 -4.822 1.00 83.31 96 MET A N 1
ATOM 716 C CA . MET A 1 96 ? 14.240 6.700 -4.501 1.00 83.31 96 MET A CA 1
ATOM 717 C C . MET A 1 96 ? 15.034 7.241 -3.299 1.00 83.31 96 MET A C 1
ATOM 719 O O . MET A 1 96 ? 15.429 6.505 -2.405 1.00 83.31 96 MET A O 1
ATOM 723 N N . ARG A 1 97 ? 15.194 8.565 -3.206 1.00 84.00 97 ARG A N 1
ATOM 724 C CA . ARG A 1 97 ? 15.862 9.235 -2.072 1.00 84.00 97 ARG A CA 1
ATOM 725 C C . ARG A 1 97 ? 15.121 9.121 -0.729 1.00 84.00 97 ARG A C 1
ATOM 727 O O . ARG A 1 97 ? 15.724 9.339 0.312 1.00 84.00 97 ARG A O 1
ATOM 734 N N . GLN A 1 98 ? 13.826 8.804 -0.741 1.00 79.62 98 GLN A N 1
ATOM 735 C CA . GLN A 1 98 ? 13.025 8.549 0.463 1.00 79.62 98 GLN A CA 1
ATOM 736 C C . GLN A 1 98 ? 13.029 7.064 0.851 1.00 79.62 98 GLN A C 1
ATOM 738 O O . GLN A 1 98 ? 12.608 6.741 1.958 1.00 79.62 98 GLN A O 1
ATOM 743 N N . PHE A 1 99 ? 13.529 6.178 -0.016 1.00 80.62 99 PHE A N 1
ATOM 744 C CA . PHE A 1 99 ? 13.452 4.729 0.152 1.00 80.62 99 PHE A CA 1
ATOM 745 C C . PHE A 1 99 ? 14.012 4.220 1.492 1.00 80.62 99 PHE A C 1
ATOM 747 O O . PHE A 1 99 ? 13.272 3.529 2.191 1.00 80.62 99 PHE A O 1
ATOM 754 N N . PRO A 1 100 ? 15.223 4.615 1.948 1.00 81.00 100 PRO A N 1
ATOM 755 C CA . PRO A 1 100 ? 15.739 4.144 3.237 1.00 81.00 100 PRO A CA 1
ATOM 756 C C . PRO A 1 100 ? 14.880 4.602 4.419 1.00 81.00 100 PRO A C 1
ATOM 758 O O . PRO A 1 100 ? 14.700 3.867 5.384 1.00 81.00 100 PRO A O 1
ATOM 761 N N . ARG A 1 101 ? 14.315 5.814 4.333 1.00 78.75 101 ARG A N 1
ATOM 762 C CA . ARG A 1 101 ? 13.440 6.368 5.370 1.00 78.75 101 ARG A CA 1
ATOM 763 C C . ARG A 1 101 ? 12.101 5.635 5.422 1.00 78.75 101 ARG A C 1
ATOM 765 O O . ARG A 1 101 ? 11.592 5.427 6.513 1.00 78.75 101 ARG A O 1
ATOM 772 N N . VAL A 1 102 ? 11.550 5.247 4.271 1.00 75.62 102 VAL A N 1
ATOM 773 C CA . VAL A 1 102 ? 10.314 4.450 4.195 1.00 75.62 102 VAL A CA 1
ATOM 774 C C . VAL A 1 102 ? 10.553 3.044 4.728 1.00 75.62 102 VAL A C 1
ATOM 776 O O . VAL A 1 102 ? 9.761 2.577 5.535 1.00 75.62 102 VAL A O 1
ATOM 779 N N . LEU A 1 103 ? 11.665 2.403 4.356 1.00 77.00 103 LEU A N 1
ATOM 780 C CA . LEU A 1 103 ? 12.019 1.089 4.891 1.00 77.00 103 LEU A CA 1
ATOM 781 C C . LEU A 1 103 ? 12.185 1.146 6.412 1.00 77.00 103 LEU A C 1
ATOM 783 O O . LEU A 1 103 ? 11.587 0.349 7.115 1.00 77.00 103 LEU A O 1
ATOM 787 N N . PHE A 1 104 ? 12.921 2.131 6.933 1.00 76.94 104 PHE A N 1
ATOM 788 C CA . PHE A 1 104 ? 13.038 2.324 8.378 1.00 76.94 104 PHE A CA 1
ATOM 789 C C . PHE A 1 104 ? 11.673 2.549 9.041 1.00 76.94 104 PHE A C 1
ATOM 791 O O . PHE A 1 104 ? 11.388 1.946 10.069 1.00 76.94 104 PHE A O 1
ATOM 798 N N . TRP A 1 105 ? 10.815 3.377 8.439 1.00 73.31 105 TRP A N 1
ATOM 799 C CA . TRP A 1 105 ? 9.468 3.644 8.940 1.00 73.31 105 TRP A CA 1
ATOM 800 C C . TRP A 1 105 ? 8.621 2.367 9.007 1.00 73.31 105 TRP A C 1
ATOM 802 O O . TRP A 1 105 ? 8.076 2.089 10.062 1.00 73.31 105 TRP A O 1
ATOM 812 N N . LEU A 1 106 ? 8.599 1.534 7.962 1.00 71.62 106 LEU A N 1
ATOM 813 C CA . LEU A 1 106 ? 7.850 0.266 7.939 1.00 71.62 106 LEU A CA 1
ATOM 814 C C . LEU A 1 106 ? 8.298 -0.737 9.020 1.00 71.62 106 LEU A C 1
ATOM 816 O O . LEU A 1 106 ? 7.512 -1.582 9.442 1.00 71.62 106 LEU A O 1
ATOM 820 N N . LEU A 1 107 ? 9.559 -0.655 9.457 1.00 70.62 107 LEU A N 1
ATOM 821 C CA . LEU A 1 107 ? 10.148 -1.566 10.442 1.00 70.62 107 LEU A CA 1
ATOM 822 C C . LEU A 1 107 ? 10.069 -1.048 11.881 1.00 70.62 107 LEU A C 1
ATOM 824 O O . LEU A 1 107 ? 10.068 -1.835 12.822 1.00 70.62 107 LEU A O 1
ATOM 828 N N . ALA A 1 108 ? 10.017 0.268 12.073 1.00 67.00 108 ALA A N 1
ATOM 829 C CA . ALA A 1 108 ? 10.202 0.891 13.381 1.00 67.00 108 ALA A CA 1
ATOM 830 C C . ALA A 1 108 ? 8.917 1.040 14.221 1.00 67.00 108 ALA A C 1
ATOM 832 O O . ALA A 1 108 ? 8.968 1.758 15.217 1.00 67.00 108 ALA A O 1
ATOM 833 N N . ARG A 1 109 ? 7.781 0.415 13.847 1.00 66.94 109 ARG A N 1
ATOM 834 C CA . ARG A 1 109 ? 6.445 0.655 14.459 1.00 66.94 109 ARG A CA 1
ATOM 835 C C . ARG A 1 109 ? 6.223 2.151 14.747 1.00 66.94 109 ARG A C 1
ATOM 837 O O . ARG A 1 109 ? 6.163 2.569 15.905 1.00 66.94 109 ARG A O 1
ATOM 844 N N . PRO A 1 110 ? 6.190 2.991 13.711 1.00 59.97 110 PRO A N 1
ATOM 845 C CA . PRO A 1 110 ? 6.248 4.429 13.880 1.00 59.97 110 PRO A CA 1
ATOM 846 C C . PRO A 1 110 ? 4.967 4.896 14.574 1.00 59.97 110 PRO A C 1
ATOM 848 O O . PRO A 1 110 ? 3.884 4.837 14.002 1.00 59.97 110 PRO A O 1
ATOM 851 N N . SER A 1 111 ? 5.086 5.361 15.815 1.00 54.09 111 SER A N 1
ATOM 852 C CA . SER A 1 111 ? 3.973 5.959 16.550 1.00 54.09 111 SER A CA 1
ATOM 853 C C . SER A 1 111 ? 3.530 7.237 15.846 1.00 54.09 111 SER A C 1
ATOM 855 O O . SER A 1 111 ? 4.381 8.093 15.617 1.00 54.09 111 SER A O 1
ATOM 857 N N . HIS A 1 112 ? 2.241 7.333 15.473 1.00 53.06 112 HIS A N 1
ATOM 858 C CA . HIS A 1 112 ? 1.452 8.505 15.021 1.00 53.06 112 HIS A CA 1
ATOM 859 C C . HIS A 1 112 ? 2.192 9.700 14.379 1.00 53.06 112 HIS A C 1
ATOM 861 O O . HIS A 1 112 ? 1.761 10.853 14.465 1.00 53.06 112 HIS A O 1
ATOM 867 N N . THR A 1 113 ? 3.324 9.474 13.723 1.00 54.56 113 THR A N 1
ATOM 868 C CA . THR A 1 113 ? 4.158 10.558 13.230 1.00 54.56 113 THR A CA 1
ATOM 869 C C . THR A 1 113 ? 3.549 10.946 11.908 1.00 54.56 113 THR A C 1
ATOM 871 O O . THR A 1 113 ? 3.776 10.277 10.905 1.00 54.56 113 THR A O 1
ATOM 874 N N . HIS A 1 114 ? 2.729 11.994 11.928 1.00 64.19 114 HIS A N 1
ATOM 875 C CA . HIS A 1 114 ? 2.072 12.513 10.742 1.00 64.19 114 HIS A CA 1
ATOM 876 C C . HIS A 1 114 ? 3.127 12.831 9.677 1.00 64.19 114 HIS A C 1
ATOM 878 O O . HIS A 1 114 ? 3.934 13.754 9.821 1.00 64.19 114 HIS A O 1
ATOM 884 N N . VAL A 1 115 ? 3.162 12.021 8.620 1.00 72.69 115 VAL A N 1
ATOM 885 C CA . VAL A 1 115 ? 4.097 12.193 7.516 1.00 72.69 115 VAL A CA 1
ATOM 886 C C . VAL A 1 115 ? 3.367 12.960 6.412 1.00 72.69 115 VAL A C 1
ATOM 888 O O . VAL A 1 115 ? 2.438 12.410 5.835 1.00 72.69 115 VAL A O 1
ATOM 891 N N . PRO A 1 116 ? 3.785 14.186 6.040 1.00 75.19 116 PRO A N 1
ATOM 892 C CA . PRO A 1 116 ? 2.999 15.048 5.143 1.00 75.19 116 PRO A CA 1
ATOM 893 C C . PRO A 1 116 ? 2.735 14.499 3.733 1.00 75.19 116 PRO A C 1
ATOM 895 O O . PRO A 1 116 ? 1.943 15.059 2.989 1.00 75.19 116 PRO A O 1
ATOM 898 N N . TRP A 1 117 ? 3.463 13.461 3.320 1.00 80.31 117 TRP A N 1
ATOM 899 C CA . TRP A 1 117 ? 3.322 12.808 2.015 1.00 80.31 117 TRP A CA 1
ATOM 900 C C . TRP A 1 117 ? 2.641 11.438 2.119 1.00 80.31 117 TRP A C 1
ATOM 902 O O . TRP A 1 117 ? 2.706 10.657 1.175 1.00 80.31 117 TRP A O 1
ATOM 912 N N . ILE A 1 118 ? 2.023 11.130 3.260 1.00 83.88 118 ILE A N 1
ATOM 913 C CA . ILE A 1 118 ? 1.264 9.905 3.494 1.00 83.88 118 ILE A CA 1
ATOM 914 C C . ILE A 1 118 ? -0.127 10.293 3.979 1.00 83.88 118 ILE A C 1
ATOM 916 O O . ILE A 1 118 ? -0.279 10.906 5.034 1.00 83.88 118 ILE A O 1
ATOM 920 N N . THR A 1 119 ? -1.142 9.886 3.230 1.00 88.00 119 THR A N 1
ATOM 921 C CA . THR A 1 119 ? -2.521 9.906 3.702 1.00 88.00 119 THR A CA 1
ATOM 922 C C . THR A 1 119 ? -2.729 8.729 4.645 1.00 88.00 119 THR A C 1
ATOM 924 O O . THR A 1 1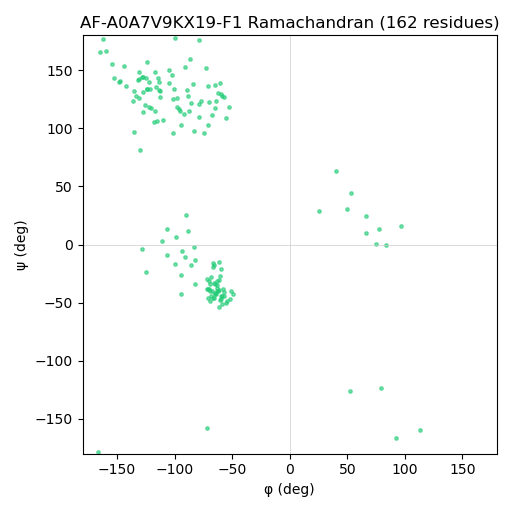19 ? -2.484 7.585 4.263 1.00 88.00 119 THR A O 1
ATOM 927 N N . HIS A 1 120 ? -3.172 9.023 5.868 1.00 88.00 120 HIS A N 1
ATOM 928 C CA . HIS A 1 120 ? -3.548 8.026 6.866 1.00 88.00 120 HIS A CA 1
ATOM 929 C C . HIS A 1 120 ? -5.058 8.089 7.122 1.00 88.00 120 HIS A C 1
ATOM 931 O O . HIS A 1 120 ? -5.613 9.173 7.332 1.00 88.00 120 HIS A O 1
ATOM 937 N N . ILE A 1 121 ? -5.717 6.937 7.120 1.00 88.12 121 ILE A N 1
ATOM 938 C CA . ILE A 1 121 ? -7.078 6.749 7.627 1.00 88.12 121 ILE A CA 1
ATOM 939 C C . ILE A 1 121 ? -6.996 5.673 8.704 1.00 88.12 121 ILE A C 1
ATOM 941 O O . ILE A 1 121 ? -6.241 4.722 8.544 1.00 88.12 121 ILE A O 1
ATOM 945 N N . HIS A 1 122 ? -7.734 5.856 9.791 1.00 87.19 122 HIS A N 1
ATOM 946 C CA . HIS A 1 122 ? -7.822 4.901 10.886 1.00 87.19 122 HIS A CA 1
ATOM 947 C C . HIS A 1 122 ? -9.292 4.669 11.224 1.00 87.19 122 HIS A C 1
ATOM 949 O O . HIS A 1 122 ? -10.057 5.63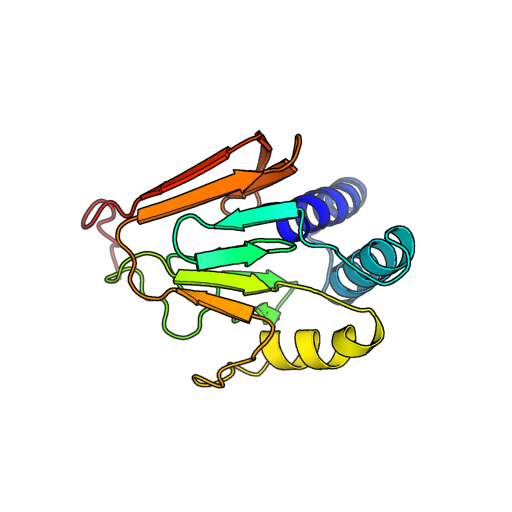9 11.177 1.00 87.19 122 HIS A O 1
ATOM 955 N N . ASP A 1 123 ? -9.646 3.430 11.566 1.00 85.88 123 ASP A N 1
ATOM 956 C CA . ASP A 1 123 ? -10.979 3.031 12.040 1.00 85.88 123 ASP A CA 1
ATOM 957 C C . ASP A 1 123 ? -12.118 3.474 11.097 1.00 85.88 123 ASP A C 1
ATOM 959 O O . ASP A 1 123 ? -13.133 4.032 11.514 1.00 85.88 123 ASP A O 1
ATOM 963 N N . ALA A 1 124 ? -11.929 3.289 9.787 1.00 87.12 124 ALA A N 1
ATOM 964 C CA . ALA A 1 124 ? -12.949 3.601 8.790 1.00 87.12 124 ALA A CA 1
ATOM 965 C C . ALA A 1 124 ? -13.874 2.409 8.532 1.00 87.12 124 ALA A C 1
ATOM 967 O O . ALA A 1 124 ? -13.414 1.303 8.264 1.00 87.12 124 ALA A O 1
ATOM 968 N N . ASP A 1 125 ? -15.184 2.644 8.510 1.00 88.69 125 ASP A N 1
ATOM 969 C CA . ASP A 1 125 ? -16.139 1.612 8.086 1.00 88.69 125 ASP A CA 1
ATOM 970 C C . ASP A 1 125 ? -16.020 1.305 6.584 1.00 88.69 125 ASP A C 1
ATOM 972 O O . ASP A 1 125 ? -16.294 0.187 6.155 1.00 88.69 125 ASP A O 1
ATOM 976 N N . GLU A 1 126 ? -15.574 2.287 5.794 1.00 90.31 126 GLU A N 1
ATOM 977 C CA . GLU A 1 126 ? -15.555 2.222 4.338 1.00 90.31 126 GLU A CA 1
ATOM 978 C C . GLU A 1 126 ? -14.386 3.019 3.737 1.00 90.31 126 GLU A C 1
ATOM 980 O O . GLU A 1 126 ? -14.078 4.135 4.171 1.00 90.31 126 GLU A O 1
ATOM 985 N N . ILE A 1 127 ? -13.754 2.468 2.696 1.00 92.00 127 ILE A N 1
ATOM 986 C CA . ILE A 1 127 ? -12.711 3.122 1.901 1.00 92.00 127 ILE A CA 1
ATOM 987 C C . ILE A 1 127 ? -12.966 2.867 0.413 1.00 92.00 127 ILE A C 1
ATOM 989 O O . ILE A 1 127 ? -12.987 1.726 -0.043 1.00 92.00 127 ILE A O 1
ATOM 993 N N . ARG A 1 128 ? -13.091 3.947 -0.365 1.00 94.31 128 ARG A N 1
ATOM 994 C CA . ARG A 1 128 ? -13.230 3.904 -1.828 1.00 94.31 128 ARG A CA 1
ATOM 995 C C . ARG A 1 128 ? -12.027 4.521 -2.520 1.00 94.31 128 ARG A C 1
ATOM 997 O O . ARG A 1 128 ? -11.592 5.622 -2.164 1.00 94.31 128 ARG A O 1
ATOM 1004 N N . ILE A 1 129 ? -11.518 3.815 -3.520 1.00 95.81 129 ILE A N 1
ATOM 1005 C CA . ILE A 1 129 ? -10.343 4.208 -4.290 1.00 95.81 129 ILE A CA 1
ATOM 1006 C C . ILE A 1 129 ? -10.664 4.081 -5.775 1.00 95.81 129 ILE A C 1
ATOM 1008 O O . ILE A 1 129 ? -11.064 3.017 -6.231 1.00 95.81 129 ILE A O 1
ATOM 1012 N N . GLU A 1 130 ? -10.451 5.155 -6.524 1.00 96.44 130 GLU A N 1
ATOM 1013 C CA . GLU A 1 130 ? -10.507 5.172 -7.987 1.00 96.44 130 GLU A CA 1
ATOM 1014 C C . GLU A 1 130 ? -9.086 5.160 -8.556 1.00 96.44 130 GLU A C 1
ATOM 1016 O O . GLU A 1 130 ? -8.172 5.752 -7.976 1.00 96.44 130 GLU A O 1
ATOM 1021 N N . CYS A 1 131 ? -8.896 4.505 -9.696 1.00 95.00 131 CYS A N 1
ATOM 1022 C CA . CYS A 1 131 ? -7.613 4.404 -10.379 1.00 95.00 131 CYS A CA 1
ATOM 1023 C C . CYS A 1 131 ? -7.670 5.144 -11.718 1.00 95.00 131 CYS A C 1
ATOM 1025 O O . CYS A 1 131 ? -8.637 5.014 -12.466 1.00 95.00 131 CYS A O 1
ATOM 1027 N N . ASP A 1 132 ? -6.602 5.861 -12.073 1.00 94.94 132 ASP A N 1
ATOM 1028 C CA . ASP A 1 132 ? -6.510 6.544 -13.372 1.00 94.94 132 ASP A CA 1
ATOM 1029 C C . ASP A 1 132 ? -6.443 5.550 -14.561 1.00 94.94 132 ASP A C 1
ATOM 1031 O O . ASP A 1 132 ? -6.648 5.928 -15.716 1.00 94.94 132 ASP A O 1
ATOM 1035 N N . GLY A 1 133 ? -6.142 4.274 -14.293 1.00 91.81 133 GLY A N 1
ATOM 1036 C CA . GLY A 1 133 ? -6.106 3.176 -15.260 1.00 91.81 133 GLY A CA 1
ATOM 1037 C C . GLY A 1 133 ? -6.040 1.804 -14.573 1.00 91.81 133 GLY A C 1
ATOM 1038 O O . GLY A 1 133 ? -6.036 1.748 -13.339 1.00 91.81 133 GLY A O 1
ATOM 1039 N N . PRO A 1 134 ? -5.974 0.697 -15.344 1.00 93.62 134 PRO A N 1
ATOM 1040 C CA . PRO A 1 134 ? -5.888 -0.653 -14.788 1.00 93.62 134 PRO A CA 1
ATOM 1041 C C . PRO A 1 134 ? -4.735 -0.774 -13.790 1.00 93.62 134 PRO A C 1
ATOM 1043 O O . PRO A 1 134 ? -3.574 -0.550 -14.135 1.00 93.62 134 PRO A O 1
ATOM 1046 N N . THR A 1 135 ? -5.075 -1.086 -12.543 1.00 91.62 135 THR A N 1
ATOM 1047 C CA . THR A 1 135 ? -4.155 -1.076 -11.406 1.00 91.62 135 THR A CA 1
ATOM 1048 C C . THR A 1 135 ? -4.216 -2.417 -10.690 1.00 91.62 135 THR A C 1
ATOM 1050 O O . THR A 1 135 ? -5.310 -2.870 -10.361 1.00 91.62 135 THR A O 1
ATOM 1053 N N . PRO A 1 136 ? -3.075 -3.059 -10.398 1.00 90.88 136 PRO A N 1
ATOM 1054 C CA . PRO A 1 136 ? -3.072 -4.350 -9.729 1.00 90.88 136 PRO A CA 1
ATOM 1055 C C . PRO A 1 136 ? -3.636 -4.241 -8.306 1.00 90.88 136 PRO A C 1
ATOM 1057 O O . PRO A 1 136 ? -3.289 -3.324 -7.552 1.00 90.88 136 PRO A O 1
ATOM 1060 N N . LEU A 1 137 ? -4.474 -5.208 -7.942 1.00 88.69 137 LEU A N 1
ATOM 1061 C CA . LEU A 1 137 ? -5.073 -5.379 -6.623 1.00 88.69 137 LEU A CA 1
ATOM 1062 C C . LEU A 1 137 ? -4.588 -6.693 -6.007 1.00 88.69 137 LEU A C 1
ATOM 1064 O O . LEU A 1 137 ? -4.582 -7.730 -6.664 1.00 88.69 137 LEU A O 1
ATOM 1068 N N . GLN A 1 138 ? -4.222 -6.654 -4.729 1.00 86.56 138 GLN A N 1
ATOM 1069 C CA . GLN A 1 138 ? -3.928 -7.852 -3.942 1.00 86.56 138 GLN A CA 1
ATOM 1070 C C . GLN A 1 138 ? -4.661 -7.826 -2.597 1.00 86.56 138 GLN A C 1
ATOM 1072 O O . GLN A 1 138 ? -4.847 -6.746 -2.023 1.00 86.56 138 GLN A O 1
ATOM 1077 N N . VAL A 1 139 ? -5.025 -8.997 -2.081 1.00 84.19 139 VAL A N 1
ATOM 1078 C CA . VAL A 1 139 ? -5.596 -9.203 -0.740 1.00 84.19 139 VAL A CA 1
ATOM 1079 C C . VAL A 1 139 ? -4.870 -10.375 -0.082 1.00 84.19 139 VAL A C 1
ATOM 1081 O O . VAL A 1 139 ? -4.745 -11.428 -0.689 1.00 84.19 139 VAL A O 1
ATOM 1084 N N . ASP A 1 140 ? -4.358 -10.192 1.138 1.00 76.69 140 ASP A N 1
ATOM 1085 C CA . ASP A 1 140 ? -3.633 -11.217 1.911 1.00 76.69 140 ASP A CA 1
ATOM 1086 C C . ASP A 1 140 ? -2.503 -11.950 1.153 1.00 76.69 140 ASP A C 1
ATOM 1088 O O . ASP A 1 140 ? -2.167 -13.102 1.435 1.00 76.69 140 ASP A O 1
ATOM 1092 N N . GLY A 1 141 ? -1.862 -11.257 0.207 1.00 72.62 141 GLY A N 1
ATOM 1093 C CA . GLY A 1 141 ? -0.806 -11.804 -0.645 1.00 72.62 141 GLY A CA 1
ATOM 1094 C C . GLY A 1 141 ? -1.319 -12.558 -1.873 1.00 72.62 141 GLY A C 1
ATOM 1095 O O . GLY A 1 141 ? -0.511 -13.021 -2.671 1.00 72.62 141 GLY A O 1
ATOM 1096 N N . GLU A 1 142 ? -2.631 -12.664 -2.056 1.00 76.19 142 GLU A N 1
ATOM 1097 C CA . GLU A 1 142 ? -3.254 -13.167 -3.273 1.00 76.19 142 GLU A CA 1
ATOM 1098 C C . GLU A 1 142 ? -3.482 -12.023 -4.264 1.00 76.19 142 GLU A C 1
ATOM 1100 O O . GLU A 1 142 ? -4.060 -10.984 -3.942 1.00 76.19 142 GLU A O 1
ATOM 1105 N N . ASP A 1 143 ? -3.014 -12.215 -5.491 1.00 82.06 143 ASP A N 1
ATOM 1106 C CA . ASP A 1 143 ? -3.240 -11.301 -6.604 1.00 82.06 143 ASP A CA 1
ATOM 1107 C C . ASP A 1 143 ? -4.644 -11.497 -7.192 1.00 82.06 143 ASP A C 1
ATOM 1109 O O . ASP A 1 143 ? -4.966 -12.577 -7.686 1.00 82.06 143 ASP A O 1
ATOM 1113 N N . LEU A 1 144 ? -5.459 -10.441 -7.180 1.00 86.31 144 LEU A N 1
ATOM 1114 C CA . LEU A 1 144 ? -6.845 -10.458 -7.659 1.00 86.31 144 LEU A CA 1
ATOM 1115 C C . LEU A 1 144 ? -7.008 -9.896 -9.079 1.00 86.31 144 LEU A C 1
ATOM 1117 O O . LEU A 1 144 ? -8.131 -9.744 -9.559 1.00 86.31 144 LEU A O 1
ATOM 1121 N N . GLY A 1 145 ? -5.908 -9.592 -9.771 1.00 88.38 145 GLY A N 1
ATOM 1122 C CA . GLY A 1 145 ? -5.952 -8.988 -11.100 1.00 88.38 145 GLY A CA 1
ATOM 1123 C C . GLY A 1 145 ? -5.900 -7.459 -11.068 1.00 88.38 145 GLY A C 1
ATOM 1124 O O . GLY A 1 145 ? -5.519 -6.847 -10.070 1.00 88.38 145 GLY A O 1
ATOM 1125 N N . ASP A 1 146 ? -6.211 -6.844 -12.208 1.00 93.62 146 ASP A N 1
ATOM 1126 C CA . ASP A 1 146 ? -6.171 -5.390 -12.375 1.00 93.62 146 ASP A CA 1
ATOM 1127 C C . ASP A 1 146 ? -7.586 -4.812 -12.270 1.00 93.62 146 ASP A C 1
ATOM 1129 O O . ASP A 1 146 ? -8.519 -5.319 -12.894 1.00 93.62 146 ASP A O 1
ATOM 1133 N N . VAL A 1 147 ? -7.732 -3.730 -11.508 1.00 93.56 147 VAL A N 1
ATOM 1134 C CA . VAL A 1 147 ? -8.997 -3.032 -11.259 1.00 93.56 147 VAL A CA 1
ATOM 1135 C C . VAL A 1 147 ? -8.896 -1.558 -11.648 1.00 93.56 147 VAL A C 1
ATOM 1137 O O . VAL A 1 147 ? -7.805 -0.990 -11.711 1.00 93.56 147 VAL A O 1
ATOM 1140 N N . THR A 1 148 ? -10.036 -0.928 -11.920 1.00 95.12 148 THR A N 1
ATOM 1141 C CA . THR A 1 148 ? -10.150 0.529 -12.129 1.00 95.12 148 THR A CA 1
ATOM 1142 C C . THR A 1 148 ? -10.655 1.261 -10.893 1.00 95.12 148 THR A C 1
ATOM 1144 O O . THR A 1 148 ? -10.495 2.471 -10.776 1.00 95.12 148 THR A O 1
ATOM 1147 N N . ASP A 1 149 ? -11.234 0.528 -9.953 1.00 94.19 149 ASP A N 1
ATOM 1148 C CA . ASP A 1 149 ? -11.763 1.022 -8.696 1.00 94.19 149 ASP A CA 1
ATOM 1149 C C . ASP A 1 149 ? -11.753 -0.111 -7.666 1.00 94.19 149 ASP A C 1
ATOM 1151 O O . ASP A 1 149 ? -11.724 -1.294 -8.011 1.00 94.19 149 ASP A O 1
ATOM 1155 N N . ALA A 1 150 ? -11.716 0.258 -6.391 1.00 93.06 150 ALA A N 1
ATOM 1156 C CA . ALA A 1 150 ? -11.793 -0.677 -5.286 1.00 93.06 150 ALA A CA 1
ATOM 1157 C C . ALA A 1 150 ? -12.615 -0.088 -4.144 1.00 93.06 150 ALA A C 1
ATOM 1159 O O . ALA A 1 150 ? -12.445 1.074 -3.755 1.00 93.06 150 ALA A O 1
ATOM 1160 N N . HIS A 1 151 ? -13.481 -0.929 -3.591 1.00 92.88 151 HIS A N 1
ATOM 1161 C CA . HIS A 1 151 ? -14.343 -0.609 -2.471 1.00 92.88 151 HIS A CA 1
ATOM 1162 C C . HIS A 1 151 ? -14.068 -1.585 -1.333 1.00 92.88 151 HIS A C 1
ATOM 1164 O O . HIS A 1 151 ? -14.229 -2.793 -1.493 1.00 92.88 151 HIS A O 1
ATOM 1170 N N . PHE A 1 152 ? -13.618 -1.050 -0.206 1.00 88.94 152 PHE A N 1
ATOM 1171 C CA . PHE A 1 152 ? -13.334 -1.808 1.000 1.00 88.94 152 PHE A CA 1
ATOM 1172 C C . PHE A 1 152 ? -14.340 -1.414 2.069 1.00 88.94 152 PHE A C 1
ATOM 1174 O O . PHE A 1 152 ? -14.463 -0.232 2.383 1.00 88.94 152 PHE A O 1
ATOM 1181 N N . GLU A 1 153 ? -15.006 -2.400 2.651 1.00 87.44 153 GLU A N 1
ATOM 1182 C CA . GLU A 1 153 ? -15.936 -2.222 3.762 1.00 87.44 153 GLU A CA 1
ATOM 1183 C C . GLU A 1 153 ? -15.511 -3.125 4.921 1.00 87.44 153 GLU A C 1
ATOM 1185 O O . GLU A 1 153 ? -15.024 -4.240 4.717 1.00 87.44 153 GLU A O 1
ATOM 1190 N N . THR A 1 154 ? -15.677 -2.637 6.148 1.00 81.19 154 THR A N 1
ATOM 1191 C CA . THR A 1 154 ? -15.576 -3.472 7.346 1.00 81.19 154 THR A CA 1
ATOM 1192 C C . THR A 1 154 ? -16.922 -4.131 7.621 1.00 81.19 154 THR A C 1
ATOM 1194 O O . THR A 1 154 ? -17.911 -3.453 7.896 1.00 81.19 154 THR A O 1
ATOM 1197 N N . GLU A 1 155 ? -16.948 -5.464 7.663 1.00 71.31 155 GLU A N 1
ATOM 1198 C CA . GLU A 1 155 ? -18.058 -6.202 8.267 1.00 71.31 155 GLU A CA 1
ATOM 1199 C C . GLU A 1 155 ? -17.730 -6.537 9.730 1.00 71.31 155 GLU A C 1
ATOM 1201 O O . GLU A 1 155 ? -16.953 -7.445 10.040 1.00 71.31 155 GLU A O 1
ATOM 1206 N N . ARG A 1 156 ? -18.326 -5.787 10.664 1.00 65.12 156 ARG A N 1
ATOM 1207 C CA . ARG A 1 156 ? -18.127 -6.009 12.104 1.00 65.12 156 ARG A CA 1
ATOM 1208 C C . ARG A 1 156 ? -18.806 -7.321 12.532 1.00 65.12 156 ARG A C 1
ATOM 1210 O O . ARG A 1 156 ? -20.017 -7.466 12.387 1.00 65.12 156 ARG A O 1
ATOM 1217 N N . GLY A 1 157 ? -18.040 -8.248 13.119 1.00 54.88 157 GLY A N 1
ATOM 1218 C CA . GLY A 1 157 ? -18.569 -9.456 13.780 1.00 54.88 157 GLY A CA 1
ATOM 1219 C C . GLY A 1 157 ? -18.595 -10.750 12.954 1.00 54.88 157 GLY A C 1
ATOM 1220 O O . GLY A 1 157 ? -19.269 -11.697 13.351 1.00 54.88 157 GLY A O 1
ATOM 1221 N N . VAL A 1 158 ? -17.872 -10.825 11.831 1.00 49.56 158 VAL A N 1
ATOM 1222 C CA . VAL A 1 158 ? -17.924 -11.990 10.919 1.00 49.56 158 VAL A CA 1
ATOM 1223 C C . VAL A 1 158 ? -16.968 -13.128 11.311 1.00 49.56 158 VAL A C 1
ATOM 1225 O O . VAL A 1 158 ? -17.174 -14.276 10.919 1.00 49.56 158 VAL A O 1
ATOM 1228 N N . LEU A 1 159 ? -15.960 -12.867 12.149 1.00 41.56 159 LEU A N 1
ATOM 1229 C CA . LEU A 1 159 ? -14.982 -13.876 12.569 1.00 41.56 159 LEU A CA 1
ATOM 1230 C C . LEU A 1 159 ? -15.019 -14.109 14.084 1.00 41.56 159 LEU A C 1
ATOM 1232 O O . LEU A 1 159 ? -14.485 -13.330 14.868 1.00 41.56 159 LEU A O 1
ATOM 1236 N N . ASN A 1 160 ? -15.596 -15.243 14.493 1.00 37.25 160 ASN A N 1
ATOM 1237 C CA . ASN A 1 160 ? -15.356 -15.820 15.814 1.00 37.25 160 ASN A CA 1
ATOM 1238 C C . ASN A 1 160 ? -13.962 -16.460 15.818 1.00 37.25 160 ASN A C 1
ATOM 1240 O O . ASN A 1 160 ? -13.792 -17.599 15.378 1.00 37.25 160 ASN A O 1
ATOM 1244 N N . VAL A 1 161 ? -12.957 -15.734 16.302 1.00 41.59 161 VAL A N 1
ATOM 1245 C CA . VAL A 1 161 ? -11.621 -16.300 16.520 1.00 41.59 161 VAL A CA 1
ATOM 1246 C C . VAL A 1 161 ? -11.648 -17.106 17.820 1.00 41.59 161 VAL A C 1
ATOM 1248 O O . VAL A 1 161 ? -11.747 -16.550 18.912 1.00 41.59 161 VAL A O 1
ATOM 1251 N N . LEU A 1 162 ? -11.572 -18.434 17.710 1.00 28.50 162 LEU A N 1
ATOM 1252 C CA . LEU A 1 162 ? -11.312 -19.315 18.849 1.00 28.50 162 LEU A CA 1
ATOM 1253 C C . LEU A 1 162 ? -9.854 -19.131 19.284 1.00 28.50 162 LEU A C 1
ATOM 1255 O O . LEU A 1 162 ? -8.943 -19.646 18.639 1.00 28.50 162 LEU A O 1
ATOM 1259 N N . VAL A 1 163 ? -9.639 -18.397 20.373 1.00 38.94 163 VAL A N 1
ATOM 1260 C CA . VAL A 1 163 ? -8.352 -18.371 21.076 1.00 38.94 163 VAL A CA 1
ATOM 1261 C C . VAL A 1 163 ? -8.411 -19.450 22.159 1.00 38.94 163 VAL A C 1
ATOM 1263 O O . VAL A 1 163 ? -9.228 -19.353 23.075 1.00 38.94 163 VAL A O 1
ATOM 1266 N N . GLY A 1 164 ? -7.613 -20.507 21.997 1.00 32.84 164 GLY A N 1
ATOM 1267 C CA . GLY A 1 164 ? -7.446 -21.603 22.959 1.00 32.84 164 GLY A CA 1
ATOM 1268 C C . GLY A 1 164 ? -6.106 -21.534 23.668 1.00 32.84 164 GLY A C 1
ATOM 1269 O O . GLY A 1 164 ? -5.143 -21.042 23.037 1.00 32.84 164 GLY A O 1
#

Sequence (164 aa):
GLGLDAELVRRVDALGRESGRRPGDLAFVATLARLLAAHGGRFEETLTILGRGRAAFALVANGDPYSYVGPLPIHVAPDARFELGLDLVAPTRLRMRQFPRVLFWLLARPSHTHVPWITHIHDADEIRIECDGPTPLQVDGEDLGDVTDAHFETERGVLNVLVG

Solvent-accessible surface area (backbone atoms only — not comparable to full-atom values): 9081 Å² total; per-residue (Å²): 46,32,31,59,57,20,55,44,47,57,54,45,50,57,58,14,68,79,68,80,42,84,56,43,51,68,56,51,53,53,49,52,53,50,52,34,51,77,49,78,32,36,45,62,60,47,32,38,34,73,99,78,46,63,12,33,32,38,42,66,34,47,33,57,61,62,46,66,47,58,94,44,61,32,29,76,43,76,82,30,35,76,93,51,26,33,20,34,43,21,35,34,54,54,41,58,92,46,43,68,60,51,56,49,42,33,61,61,58,64,72,89,68,84,45,97,51,44,50,76,47,68,63,29,59,65,49,49,36,41,38,84,47,82,32,36,32,24,56,100,84,43,78,75,48,67,36,50,61,50,80,48,70,55,75,88,85,80,74,87,78,86,83,127

Radius of gyration: 15.52 Å; Cα contacts (8 Å, |Δi|>4): 313; chains: 1; bounding box: 35×38×38 Å

Nearest PDB structures (foldseek):
  6hix-assembly1_Al  TM=3.838E-01  e=3.158E+00  Trypanosoma brucei brucei
  7ane-assembly1_Ad  TM=3.813E-01  e=3.809E+00  Leishmania major
  7am2-assembly1_Ad  TM=2.582E-01  e=1.491E+00  Leishmania tarentolae
  7aoi-assembly1_Al  TM=2.513E-01  e=6.281E+00  Trypanosoma brucei

Mean predicted aligned error: 7.74 Å

Secondary structure (DSSP, 8-state):
-BTHHHHHHHHHHHHHHHHTS---HHHHHHHHHHHHHHTTTEEPP-EEETTTEEES-BEEESSSS-EEETTEEE-S-TT--TTS-EEEEEES-EEGGGHHHHHHHHHS---S---TTEEEEEEESEEEEEEEEEEEEEETTEEEEEEEEEEEE--TT-------

pLDDT: mean 78.02, std 13.78, range [28.5, 96.75]

Foldseek 3Di:
DWFLVLVLLVVQVVVCVVVVHRDAPVSSLVSSLVVCVVVVQKQAFFKAKPPFGTASTKQKDQDPQSDDHHPAGFRQDLPRDVQFWIKMKGFNMGGNVCSVVVVCCRRVNDPPPDDVRIDIDTRDQKIKMAGNDFMWDDDPSRTPGTDRIDIDGDDRPPDDDDDD